Protein AF-A0A7S2MQM2-F1 (afdb_monomer_lite)

Radius of gyration: 15.5 Å; chains: 1; bounding box: 39×41×42 Å

InterPro domains:
  IPR011990 Tetratricopeptide-like helical domain superfamily [G3DSA:1.25.40.10] (2-135)
  IPR051222 Pentatricopeptide/CCM1 RNA-binding [PTHR47942] (6-128)

Sequence (137 aa):
SGNSMVRPDVFGYSSAISAWSKSRQRGAGRYAERLVARMQELYEAGEEELKPNTVTMNSAIDAWARSGEGTLGARRAEMLLELMEERYKAGDHHVKPNALTYNSVILAWARSGTKCAHRKAESVLHRMWDMYEAGNE

Organism: NCBI:txid374047

Secondary structure (DSSP, 8-state):
---GGG---HHHHHHHHHHHHHH--TTHHHHHHHHHHHHHHHHHTT-GGG---HHHHHHHHHHHHHS--HHHHHHHHHHHHHHHHHHHHTT-GGG---HHHHHHHHHHHHTS--TTHHHHHHHHHHHHHHHHHTT--

Structure (mmCIF, N/CA/C/O backbone):
data_AF-A0A7S2MQM2-F1
#
_entry.id   AF-A0A7S2MQM2-F1
#
loop_
_atom_site.group_PDB
_atom_site.id
_atom_site.type_symbol
_atom_site.label_atom_id
_at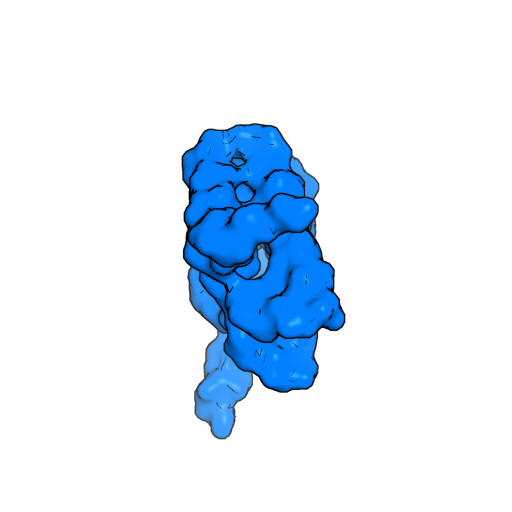om_site.label_alt_id
_atom_site.label_comp_id
_atom_site.label_asym_id
_atom_site.label_entity_id
_atom_site.label_seq_id
_atom_site.pdbx_PDB_ins_code
_atom_site.Cartn_x
_atom_site.Cartn_y
_atom_site.Cartn_z
_atom_site.occupancy
_atom_site.B_iso_or_equiv
_atom_site.auth_seq_id
_atom_site.auth_comp_id
_atom_site.auth_asym_id
_atom_site.auth_atom_id
_atom_site.pdbx_PDB_model_num
ATOM 1 N N . SER A 1 1 ? 14.453 16.850 -26.493 1.00 42.91 1 SER A N 1
ATOM 2 C CA . SER A 1 1 ? 15.349 15.777 -26.024 1.00 42.91 1 SER A CA 1
ATOM 3 C C . SER A 1 1 ? 15.603 15.967 -24.540 1.00 42.91 1 SER A C 1
ATOM 5 O O . SER A 1 1 ? 16.124 17.010 -24.170 1.00 42.91 1 SER A O 1
ATOM 7 N N . GLY A 1 2 ? 15.126 15.053 -23.690 1.00 51.47 2 GLY A N 1
ATOM 8 C CA . GLY A 1 2 ? 15.322 15.118 -22.236 1.00 51.47 2 GLY A CA 1
ATOM 9 C C . GLY A 1 2 ? 16.671 14.522 -21.833 1.00 51.47 2 GLY A C 1
ATOM 10 O O . GLY A 1 2 ? 17.136 13.584 -22.474 1.00 51.47 2 GLY A O 1
ATOM 11 N N . ASN A 1 3 ? 17.308 15.080 -20.804 1.00 55.94 3 ASN A N 1
ATOM 12 C CA . ASN A 1 3 ? 18.591 14.597 -20.299 1.00 55.94 3 ASN A CA 1
ATOM 13 C C . ASN A 1 3 ? 18.413 13.229 -19.610 1.00 55.94 3 ASN A C 1
ATOM 15 O O . ASN A 1 3 ? 17.843 13.153 -18.523 1.00 55.94 3 ASN A O 1
ATOM 19 N N . SER A 1 4 ? 18.903 12.157 -20.237 1.00 58.84 4 SER A N 1
ATOM 20 C CA . SER A 1 4 ? 18.801 10.781 -19.732 1.00 58.84 4 SER A CA 1
ATOM 21 C C . SER A 1 4 ? 19.602 10.526 -18.448 1.00 58.84 4 SER A C 1
ATOM 23 O O . SER A 1 4 ? 19.314 9.552 -17.760 1.00 58.84 4 SER A O 1
ATOM 25 N N . MET A 1 5 ? 20.546 11.403 -18.072 1.00 58.81 5 MET A N 1
ATOM 26 C CA . MET A 1 5 ? 21.321 11.273 -16.825 1.00 58.81 5 MET A CA 1
ATOM 27 C C . MET A 1 5 ? 20.538 11.622 -15.551 1.00 58.81 5 MET A C 1
ATOM 29 O O . MET A 1 5 ? 20.987 11.292 -14.460 1.00 58.81 5 MET A O 1
ATOM 33 N N . VAL A 1 6 ? 19.391 12.300 -15.660 1.00 66.31 6 VAL A N 1
ATOM 34 C CA . VAL A 1 6 ? 18.545 12.694 -14.510 1.00 66.31 6 VAL A CA 1
ATOM 35 C C . VAL A 1 6 ? 17.184 12.003 -14.539 1.00 66.31 6 VAL A C 1
ATOM 37 O O . VAL A 1 6 ? 16.190 12.512 -14.020 1.00 66.31 6 VAL A O 1
ATOM 40 N N . ARG A 1 7 ? 17.124 10.835 -15.181 1.00 66.44 7 ARG A N 1
ATOM 41 C CA . ARG A 1 7 ? 15.920 10.018 -15.222 1.00 66.44 7 ARG A CA 1
ATOM 42 C C . ARG A 1 7 ? 15.566 9.541 -13.801 1.00 66.44 7 ARG A C 1
ATOM 44 O O . ARG A 1 7 ? 16.427 8.958 -13.150 1.00 66.44 7 ARG A O 1
ATOM 51 N N . PRO A 1 8 ? 14.325 9.746 -13.322 1.00 71.88 8 PRO A N 1
ATOM 52 C CA . PRO A 1 8 ? 13.892 9.187 -12.047 1.00 71.88 8 PRO A CA 1
ATOM 53 C C . PRO A 1 8 ? 13.950 7.655 -12.071 1.00 71.88 8 PRO A C 1
ATOM 55 O O . PRO A 1 8 ? 13.424 7.036 -12.996 1.00 71.88 8 PRO A O 1
ATOM 58 N N . ASP A 1 9 ? 14.560 7.068 -11.047 1.00 78.94 9 ASP A N 1
ATOM 59 C CA . ASP A 1 9 ? 14.653 5.630 -10.794 1.00 78.94 9 ASP A CA 1
ATOM 60 C C . ASP A 1 9 ? 13.766 5.229 -9.594 1.00 78.94 9 ASP A C 1
ATOM 62 O O . ASP A 1 9 ? 13.107 6.071 -8.966 1.00 78.94 9 ASP A O 1
ATOM 66 N N . VAL A 1 10 ? 13.737 3.937 -9.240 1.00 79.62 10 VAL A N 1
ATOM 67 C CA . VAL A 1 10 ? 12.985 3.458 -8.062 1.00 79.62 10 VAL A CA 1
ATOM 68 C C . VAL A 1 10 ? 13.421 4.171 -6.797 1.00 79.62 10 VAL A C 1
ATOM 70 O O . VAL A 1 10 ? 12.582 4.426 -5.933 1.00 79.62 10 VAL A O 1
ATOM 73 N N . PHE A 1 11 ? 14.702 4.516 -6.672 1.00 81.25 11 PHE A N 1
ATOM 74 C CA . PHE A 1 11 ? 15.211 5.213 -5.501 1.00 81.25 11 PHE A CA 1
ATOM 75 C C . PHE A 1 11 ? 14.616 6.622 -5.378 1.00 81.25 11 PHE A C 1
ATOM 77 O O . PHE A 1 11 ? 14.143 6.997 -4.301 1.00 81.25 11 PHE A O 1
ATOM 84 N N . GLY A 1 12 ? 14.564 7.382 -6.472 1.00 80.62 12 GLY A N 1
ATOM 85 C CA . GLY A 1 12 ? 13.960 8.710 -6.531 1.00 80.62 12 GLY A CA 1
ATOM 86 C C . GLY A 1 12 ? 12.469 8.681 -6.198 1.00 80.62 12 GLY A C 1
ATOM 87 O O . GLY A 1 12 ? 12.008 9.444 -5.343 1.00 80.62 12 GLY A O 1
ATOM 88 N N . TYR A 1 13 ? 11.720 7.748 -6.794 1.00 82.19 13 TYR A N 1
ATOM 89 C CA . TYR A 1 13 ? 10.304 7.560 -6.470 1.00 82.19 13 TYR A CA 1
ATOM 90 C C . TYR A 1 13 ? 10.097 7.129 -5.014 1.00 82.19 13 TYR A C 1
ATOM 92 O O . TYR A 1 13 ? 9.306 7.744 -4.298 1.00 82.19 13 TYR A O 1
ATOM 100 N N . SER A 1 14 ? 10.844 6.129 -4.539 1.00 78.31 14 SER A N 1
ATOM 101 C CA . SER A 1 14 ? 10.763 5.637 -3.156 1.00 78.31 14 SER A CA 1
ATOM 102 C C . SER A 1 14 ? 11.063 6.743 -2.148 1.00 78.31 14 SER A C 1
ATOM 104 O O . SER A 1 14 ? 10.364 6.877 -1.143 1.00 78.31 14 SER A O 1
ATOM 106 N N . SER A 1 15 ? 12.059 7.583 -2.437 1.00 83.00 15 SER A N 1
ATOM 107 C CA . SER A 1 15 ? 12.427 8.727 -1.602 1.00 83.00 15 SER A CA 1
ATOM 108 C C . SER A 1 15 ? 11.303 9.759 -1.535 1.00 83.00 15 SER A C 1
ATOM 110 O O . SER A 1 15 ? 10.942 10.203 -0.443 1.00 83.00 15 SER A O 1
ATOM 112 N N . ALA A 1 16 ? 10.692 10.096 -2.675 1.00 84.00 16 ALA A N 1
ATOM 113 C CA . ALA A 1 16 ? 9.565 11.023 -2.728 1.00 84.00 16 ALA A CA 1
ATOM 114 C C . ALA A 1 16 ? 8.335 10.481 -1.979 1.00 84.00 16 ALA A C 1
ATOM 116 O O . ALA A 1 16 ? 7.725 11.199 -1.185 1.00 84.00 16 ALA A O 1
ATOM 117 N N . ILE A 1 17 ? 7.992 9.204 -2.171 1.00 82.69 17 ILE A N 1
ATOM 118 C CA . ILE A 1 17 ? 6.877 8.544 -1.473 1.00 82.69 17 ILE A CA 1
ATOM 119 C C . ILE A 1 17 ? 7.150 8.499 0.040 1.00 82.69 17 ILE A C 1
ATOM 121 O O . ILE A 1 17 ? 6.273 8.828 0.841 1.00 82.69 17 ILE A O 1
ATOM 125 N N . SER A 1 18 ? 8.379 8.165 0.449 1.00 81.06 18 SER A N 1
ATOM 126 C CA . SER A 1 18 ? 8.784 8.153 1.860 1.00 81.06 18 SER A CA 1
ATOM 127 C C . SER A 1 18 ? 8.689 9.543 2.496 1.00 81.06 18 SER A C 1
ATOM 129 O O . SER A 1 18 ? 8.212 9.678 3.626 1.00 81.06 18 SER A O 1
ATOM 131 N N . ALA A 1 19 ? 9.089 10.592 1.769 1.00 84.94 19 ALA A N 1
ATOM 132 C CA . ALA A 1 19 ? 8.958 11.972 2.224 1.00 84.94 19 ALA A CA 1
ATOM 133 C C . ALA A 1 19 ? 7.486 12.355 2.451 1.00 84.94 19 ALA A C 1
ATOM 135 O O . ALA A 1 19 ? 7.159 12.926 3.494 1.00 84.94 19 ALA A O 1
ATOM 136 N N . TRP A 1 20 ? 6.585 11.967 1.540 1.00 82.69 20 TRP A N 1
ATOM 137 C CA . TRP A 1 20 ? 5.144 12.149 1.733 1.00 82.69 20 TRP A CA 1
ATOM 138 C C . TRP A 1 20 ? 4.623 11.392 2.953 1.00 82.69 20 TRP A C 1
ATOM 140 O O . TRP A 1 20 ? 3.888 11.977 3.746 1.00 82.69 20 TRP A O 1
ATOM 150 N N . SER A 1 21 ? 5.041 10.141 3.170 1.00 79.38 21 SER A N 1
ATOM 151 C CA . SER A 1 21 ? 4.623 9.397 4.366 1.00 79.38 21 SER A CA 1
ATOM 152 C C . SER A 1 21 ? 5.039 10.099 5.668 1.00 79.38 21 SER A C 1
ATOM 154 O O . SER A 1 21 ? 4.260 10.235 6.619 1.00 79.38 21 SER A O 1
ATOM 156 N N . LYS A 1 22 ? 6.270 10.618 5.704 1.00 82.44 22 LYS A N 1
ATOM 157 C CA . LYS A 1 22 ? 6.820 11.301 6.882 1.00 82.44 22 LYS A CA 1
ATOM 158 C C . LYS A 1 22 ? 6.210 12.681 7.125 1.00 82.44 22 LYS A C 1
ATOM 160 O O . LYS A 1 22 ? 6.211 13.121 8.273 1.00 82.44 22 LYS A O 1
ATOM 165 N N . SER A 1 23 ? 5.669 13.343 6.100 1.00 82.31 23 SER A N 1
ATOM 166 C CA . SER A 1 23 ? 5.111 14.696 6.230 1.00 82.31 23 SER A CA 1
ATOM 167 C C . SER A 1 23 ? 3.836 14.747 7.075 1.00 82.31 23 SER A C 1
ATOM 169 O O . SER A 1 23 ? 3.527 15.795 7.640 1.00 82.31 23 SER A O 1
ATOM 171 N N . ARG A 1 24 ? 3.093 13.629 7.170 1.00 80.94 24 ARG A N 1
ATOM 172 C CA . ARG A 1 24 ? 1.792 13.525 7.866 1.00 80.94 24 ARG A CA 1
ATOM 173 C C . ARG A 1 24 ? 0.758 14.561 7.400 1.00 80.94 24 ARG A C 1
ATOM 175 O O . ARG A 1 24 ? -0.201 14.853 8.112 1.00 80.94 24 ARG A O 1
ATOM 182 N N . GLN A 1 25 ? 0.953 15.143 6.218 1.00 83.56 25 GLN A N 1
ATOM 183 C CA . GLN A 1 25 ? 0.044 16.144 5.678 1.00 83.56 25 GLN A CA 1
ATOM 184 C C . GLN A 1 25 ? -1.241 15.490 5.166 1.00 83.56 25 GLN A C 1
ATOM 186 O O . GLN A 1 25 ? -1.234 14.378 4.627 1.00 83.56 25 GLN A O 1
ATOM 191 N N . ARG A 1 26 ? -2.358 16.218 5.260 1.00 82.88 26 ARG A N 1
ATOM 192 C CA . ARG A 1 26 ? -3.593 15.824 4.574 1.00 82.88 26 ARG A CA 1
ATOM 193 C C . ARG A 1 26 ? -3.331 15.685 3.077 1.00 82.88 26 ARG A C 1
ATOM 195 O O . ARG A 1 26 ? -2.737 16.561 2.456 1.00 82.88 26 ARG A O 1
ATOM 202 N N . GLY A 1 27 ? -3.790 14.581 2.496 1.00 85.62 27 GLY A N 1
ATOM 203 C CA . GLY A 1 27 ? -3.558 14.255 1.092 1.00 85.62 27 GLY A CA 1
ATOM 204 C C . GLY A 1 27 ? -2.209 13.605 0.782 1.00 85.62 27 GLY A C 1
ATOM 205 O O . GLY A 1 27 ? -2.034 13.193 -0.362 1.00 85.62 27 GLY A O 1
ATOM 206 N N . ALA A 1 28 ? -1.298 13.434 1.751 1.00 88.94 28 ALA A N 1
ATOM 207 C CA . ALA A 1 28 ? -0.035 12.714 1.546 1.00 88.94 28 ALA A CA 1
ATOM 208 C C . ALA A 1 28 ? -0.251 11.316 0.943 1.00 88.94 28 ALA A C 1
ATOM 210 O O . ALA A 1 28 ? 0.437 10.947 -0.005 1.00 88.94 28 ALA A O 1
ATOM 211 N N . GLY A 1 29 ? -1.272 10.589 1.414 1.00 91.94 29 GLY A N 1
ATOM 212 C CA . GLY A 1 29 ? -1.672 9.299 0.850 1.00 91.94 29 GLY A CA 1
ATOM 213 C C . GLY A 1 29 ? -2.028 9.372 -0.640 1.00 91.94 29 GLY A C 1
ATOM 214 O O . GLY A 1 29 ? -1.534 8.569 -1.424 1.00 91.94 29 GLY A O 1
ATOM 215 N N . ARG A 1 30 ? -2.784 10.395 -1.075 1.00 93.81 30 ARG A N 1
ATOM 216 C CA . ARG A 1 30 ? -3.105 10.599 -2.503 1.00 93.81 30 ARG A CA 1
ATOM 217 C C . ARG A 1 30 ? -1.860 10.842 -3.350 1.00 93.81 30 ARG A C 1
ATOM 219 O O . ARG A 1 30 ? -1.777 10.330 -4.461 1.00 93.81 30 ARG A O 1
ATOM 226 N N . TYR A 1 31 ? -0.920 11.655 -2.866 1.00 92.38 31 TYR A N 1
ATOM 227 C CA . TYR A 1 31 ? 0.322 11.917 -3.599 1.00 92.38 31 TYR A CA 1
ATOM 228 C C . TYR A 1 31 ? 1.185 10.660 -3.694 1.00 92.38 31 TYR A C 1
ATOM 230 O O . TYR A 1 31 ? 1.627 10.320 -4.788 1.00 92.38 31 TYR A O 1
ATOM 238 N N . ALA A 1 32 ? 1.368 9.957 -2.578 1.00 93.56 32 ALA A N 1
ATOM 239 C CA . ALA A 1 32 ? 2.116 8.709 -2.519 1.00 93.56 32 ALA A CA 1
ATOM 240 C C . ALA A 1 32 ? 1.536 7.649 -3.469 1.00 93.56 32 ALA A C 1
ATOM 242 O O . ALA A 1 32 ? 2.261 7.067 -4.270 1.00 93.56 32 ALA A O 1
ATOM 243 N N . GLU A 1 33 ? 0.219 7.462 -3.445 1.00 94.56 33 GLU A N 1
ATOM 244 C CA . GLU A 1 33 ? -0.465 6.507 -4.312 1.00 94.56 33 GLU A CA 1
ATOM 245 C C . GLU A 1 33 ? -0.372 6.878 -5.800 1.00 94.56 33 GLU A C 1
ATOM 247 O O . GLU A 1 33 ? -0.141 6.007 -6.635 1.00 94.56 33 GLU A O 1
ATOM 252 N N . ARG A 1 34 ? -0.467 8.168 -6.151 1.00 94.69 34 ARG A N 1
ATOM 253 C CA . ARG A 1 34 ? -0.243 8.613 -7.538 1.00 94.69 34 ARG A CA 1
ATOM 254 C C . ARG A 1 34 ? 1.170 8.326 -8.032 1.00 94.69 34 ARG A C 1
ATOM 256 O O . ARG A 1 34 ? 1.343 8.015 -9.204 1.00 94.69 34 ARG A O 1
ATOM 263 N N . LEU A 1 35 ? 2.177 8.445 -7.168 1.00 93.69 35 LEU A N 1
ATOM 264 C CA . LEU A 1 35 ? 3.554 8.118 -7.537 1.00 93.69 35 LEU A CA 1
ATOM 265 C C . LEU A 1 35 ? 3.719 6.616 -7.792 1.00 93.69 35 LEU A C 1
ATOM 267 O O . LEU A 1 35 ? 4.360 6.251 -8.770 1.00 93.69 35 LEU A O 1
ATOM 271 N N . VAL A 1 36 ? 3.083 5.761 -6.985 1.00 94.81 36 VAL A N 1
ATOM 272 C CA . VAL A 1 36 ? 3.043 4.308 -7.232 1.00 94.81 36 VAL A CA 1
ATOM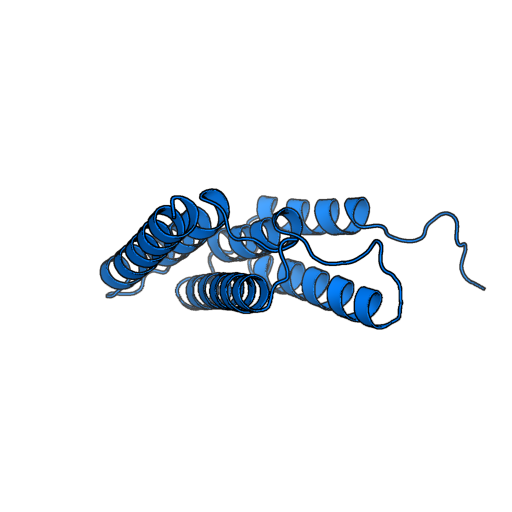 273 C C . VAL A 1 36 ? 2.339 3.987 -8.553 1.00 94.81 36 VAL A C 1
ATOM 275 O O . VAL A 1 36 ? 2.863 3.211 -9.348 1.00 94.81 36 VAL A O 1
ATOM 278 N N . ALA A 1 37 ? 1.193 4.616 -8.834 1.00 95.06 37 ALA A N 1
ATOM 279 C CA . ALA A 1 37 ? 0.500 4.446 -10.112 1.00 95.06 37 ALA A CA 1
ATOM 280 C C . ALA A 1 37 ? 1.388 4.867 -11.295 1.00 95.06 37 ALA A C 1
ATOM 282 O O . ALA A 1 37 ? 1.480 4.156 -12.290 1.00 95.06 37 ALA A O 1
ATOM 283 N N . ARG A 1 38 ? 2.130 5.971 -11.152 1.00 94.19 38 ARG A N 1
ATOM 284 C CA . ARG A 1 38 ? 3.075 6.419 -12.177 1.00 94.19 38 ARG A CA 1
ATOM 285 C C . ARG A 1 38 ? 4.228 5.437 -12.395 1.00 94.19 38 ARG A C 1
ATOM 287 O O . ARG A 1 38 ? 4.640 5.242 -13.533 1.00 94.19 38 ARG A O 1
ATOM 294 N N . MET A 1 39 ? 4.757 4.838 -11.329 1.00 94.62 39 MET A N 1
ATOM 295 C CA . MET A 1 39 ? 5.767 3.781 -11.444 1.00 94.62 39 MET A CA 1
ATOM 296 C C . MET A 1 39 ? 5.222 2.587 -12.235 1.00 94.62 39 MET A C 1
ATOM 298 O O . MET A 1 39 ? 5.893 2.099 -13.139 1.00 94.62 39 MET A O 1
ATOM 302 N N . GLN A 1 40 ? 3.982 2.176 -11.952 1.00 94.50 40 GLN A N 1
ATOM 303 C CA 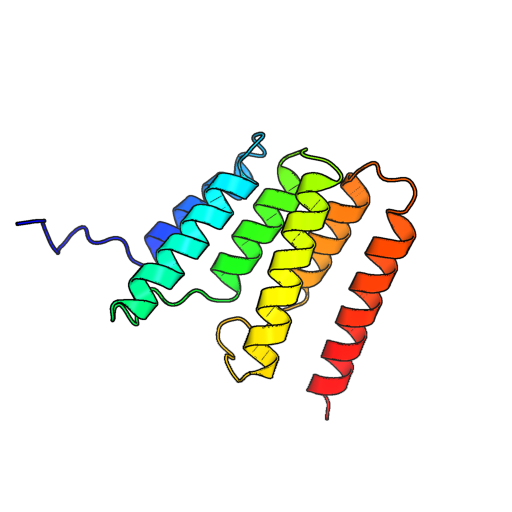. GLN A 1 40 ? 3.314 1.097 -12.676 1.00 94.50 40 GLN A CA 1
ATOM 304 C C . GLN A 1 40 ? 3.150 1.409 -14.173 1.00 94.50 40 GLN A C 1
ATOM 306 O O . GLN A 1 40 ? 3.509 0.579 -15.000 1.00 94.50 40 GLN A O 1
ATOM 311 N N . GLU A 1 41 ? 2.674 2.608 -14.524 1.00 94.94 41 GLU A N 1
ATOM 312 C CA . GLU A 1 41 ? 2.543 3.043 -15.926 1.00 94.94 41 GLU A CA 1
ATOM 313 C C . GLU A 1 41 ? 3.883 3.002 -16.672 1.00 94.94 41 GLU A C 1
ATOM 315 O O . GLU A 1 41 ? 3.948 2.612 -17.835 1.00 94.94 41 GLU A O 1
ATOM 320 N N . LEU A 1 42 ? 4.966 3.435 -16.018 1.00 92.88 42 LEU A N 1
ATOM 321 C CA . LEU A 1 42 ? 6.296 3.446 -16.626 1.00 92.88 42 LEU A CA 1
ATOM 322 C C . LEU A 1 42 ? 6.838 2.028 -16.810 1.00 92.88 42 LEU A C 1
ATOM 324 O O . LEU A 1 42 ? 7.401 1.733 -17.862 1.00 92.88 42 LEU A O 1
ATOM 328 N N . TYR A 1 43 ? 6.619 1.150 -15.832 1.00 94.25 43 TYR A N 1
ATOM 329 C CA . TYR A 1 43 ? 6.946 -0.268 -15.949 1.00 94.25 43 TYR A CA 1
ATOM 330 C C . TYR A 1 43 ? 6.233 -0.918 -17.144 1.00 94.25 43 TYR A C 1
ATOM 332 O O . TYR A 1 43 ? 6.873 -1.558 -17.975 1.00 94.25 43 TYR A O 1
ATOM 340 N N . GLU A 1 44 ? 4.928 -0.677 -17.291 1.00 93.38 44 GLU A N 1
ATOM 341 C CA . GLU A 1 44 ? 4.127 -1.169 -18.423 1.00 93.38 44 GLU A CA 1
ATOM 342 C C . GLU A 1 44 ? 4.573 -0.583 -19.773 1.00 93.38 44 GLU A C 1
ATOM 344 O O . GLU A 1 44 ? 4.405 -1.221 -20.811 1.00 93.38 44 GLU A O 1
ATOM 349 N N . ALA A 1 45 ? 5.191 0.602 -19.767 1.00 94.75 45 ALA A N 1
ATOM 350 C CA . ALA A 1 45 ? 5.794 1.227 -20.943 1.00 94.75 45 ALA A CA 1
ATOM 351 C C . ALA A 1 45 ? 7.209 0.704 -21.279 1.00 94.75 45 ALA A C 1
ATOM 353 O O . ALA A 1 45 ? 7.835 1.222 -22.205 1.00 94.75 45 ALA A O 1
ATOM 354 N N . GLY A 1 46 ? 7.710 -0.306 -20.557 1.00 92.38 46 GLY A N 1
ATOM 355 C CA . GLY A 1 46 ? 9.003 -0.954 -20.807 1.00 92.38 46 GLY A CA 1
ATOM 356 C C . GLY A 1 46 ? 10.128 -0.539 -19.857 1.00 92.38 46 GLY A C 1
ATOM 357 O O . GLY A 1 46 ? 11.268 -0.955 -20.042 1.00 92.38 46 GLY A O 1
ATOM 358 N N . GLU A 1 47 ? 9.838 0.260 -18.828 1.00 91.12 47 GLU A N 1
ATOM 359 C CA . GLU A 1 47 ? 10.828 0.653 -17.822 1.00 91.12 47 GLU A CA 1
ATOM 360 C C . GLU A 1 47 ? 10.886 -0.365 -16.690 1.00 91.12 47 GLU A C 1
ATOM 362 O O . GLU A 1 47 ? 10.396 -0.118 -15.588 1.00 91.12 47 GLU A O 1
ATOM 367 N N . GLU A 1 48 ? 11.476 -1.527 -16.9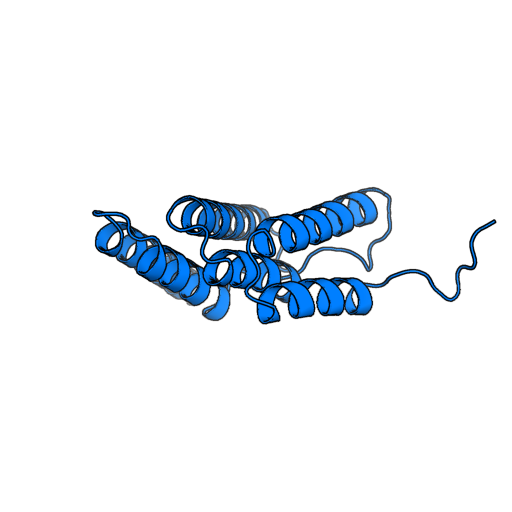79 1.00 89.50 48 GLU A N 1
ATOM 368 C CA . GLU A 1 48 ? 11.505 -2.688 -16.077 1.00 89.50 48 GLU A CA 1
ATOM 369 C C . GLU A 1 48 ? 11.999 -2.346 -14.667 1.00 89.50 48 GLU A C 1
ATOM 371 O O . GLU A 1 48 ? 11.401 -2.767 -13.675 1.00 89.50 48 GLU A O 1
ATOM 376 N N . GLU A 1 49 ? 13.024 -1.496 -14.581 1.00 88.56 49 GLU A N 1
ATOM 377 C CA . GLU A 1 49 ? 13.604 -1.040 -13.319 1.00 88.56 49 GLU A CA 1
ATOM 378 C C . GLU A 1 49 ? 12.605 -0.292 -12.436 1.00 88.56 49 GLU A C 1
ATOM 380 O O . GLU A 1 49 ? 12.799 -0.260 -11.234 1.00 88.56 49 GLU A O 1
ATOM 385 N N . LEU A 1 50 ? 11.538 0.301 -12.988 1.00 92.56 50 LEU A N 1
ATOM 386 C CA . LEU A 1 50 ? 10.541 1.090 -12.253 1.00 92.56 50 LEU A CA 1
ATOM 387 C C . LEU A 1 50 ? 9.372 0.270 -11.704 1.00 92.56 50 LEU A C 1
ATOM 389 O O . LEU A 1 50 ? 8.415 0.851 -11.184 1.00 92.56 50 LEU A O 1
ATOM 393 N N . LYS A 1 51 ? 9.441 -1.062 -11.772 1.00 94.25 51 LYS A N 1
ATOM 394 C CA . LYS A 1 51 ? 8.405 -1.935 -11.222 1.00 94.25 51 LYS A CA 1
ATOM 395 C C . LYS A 1 51 ? 8.137 -1.618 -9.738 1.00 94.25 51 LYS A C 1
ATOM 397 O O . LYS A 1 51 ? 9.066 -1.665 -8.923 1.00 94.25 51 LYS A O 1
ATOM 402 N N . PRO A 1 52 ? 6.881 -1.325 -9.342 1.00 94.75 52 PRO A N 1
ATOM 403 C CA . PRO A 1 52 ? 6.536 -1.176 -7.934 1.00 94.75 52 PRO A CA 1
ATOM 404 C C . PRO A 1 52 ? 6.885 -2.431 -7.132 1.00 94.75 52 PRO A C 1
ATOM 406 O O . PRO A 1 52 ? 6.686 -3.558 -7.581 1.00 94.75 52 PRO A O 1
ATOM 409 N N . ASN A 1 53 ? 7.377 -2.228 -5.916 1.00 95.31 53 ASN A N 1
ATOM 410 C CA . ASN A 1 53 ? 7.773 -3.296 -5.003 1.00 95.31 53 ASN A CA 1
ATOM 411 C C . ASN A 1 53 ? 7.178 -3.098 -3.600 1.00 95.31 53 ASN A C 1
ATOM 413 O O . ASN A 1 53 ? 6.607 -2.045 -3.292 1.00 95.31 53 ASN A O 1
ATOM 417 N N . THR A 1 54 ? 7.361 -4.080 -2.715 1.00 96.50 54 THR A N 1
ATOM 418 C CA . THR A 1 54 ? 6.870 -4.044 -1.327 1.00 96.50 54 THR A CA 1
ATOM 419 C C . THR A 1 54 ? 7.250 -2.756 -0.587 1.00 96.50 54 THR A C 1
ATOM 421 O O . THR A 1 54 ? 6.445 -2.241 0.185 1.00 96.50 54 THR A O 1
ATOM 424 N N . VAL A 1 55 ? 8.434 -2.180 -0.832 1.00 94.19 55 VAL A N 1
ATOM 425 C CA . VAL A 1 55 ? 8.879 -0.934 -0.174 1.00 94.19 55 VAL A CA 1
ATOM 426 C C . VAL A 1 55 ? 8.051 0.268 -0.632 1.00 94.19 55 VAL A C 1
ATOM 428 O O . VAL A 1 55 ? 7.560 1.039 0.201 1.00 94.19 55 VAL A O 1
ATOM 431 N N . THR A 1 56 ? 7.870 0.428 -1.943 1.00 93.88 56 THR A N 1
ATOM 432 C CA . THR A 1 56 ? 7.084 1.533 -2.522 1.00 93.88 56 THR A CA 1
ATOM 433 C C . THR A 1 56 ? 5.610 1.445 -2.121 1.00 93.88 56 THR A C 1
ATOM 435 O O . THR A 1 56 ? 5.031 2.444 -1.689 1.00 93.88 56 THR A O 1
ATOM 438 N N . MET A 1 57 ? 5.040 0.235 -2.136 1.00 97.12 57 MET A N 1
ATOM 439 C CA . MET A 1 57 ? 3.665 -0.025 -1.707 1.00 97.12 57 MET A CA 1
ATOM 440 C C . MET A 1 57 ? 3.476 0.258 -0.210 1.00 97.12 57 MET A C 1
ATOM 442 O O . MET A 1 57 ? 2.572 1.006 0.166 1.00 97.12 57 MET A O 1
ATOM 446 N N . ASN A 1 58 ? 4.373 -0.244 0.650 1.00 96.50 58 ASN A N 1
ATOM 447 C CA . ASN A 1 58 ? 4.331 0.01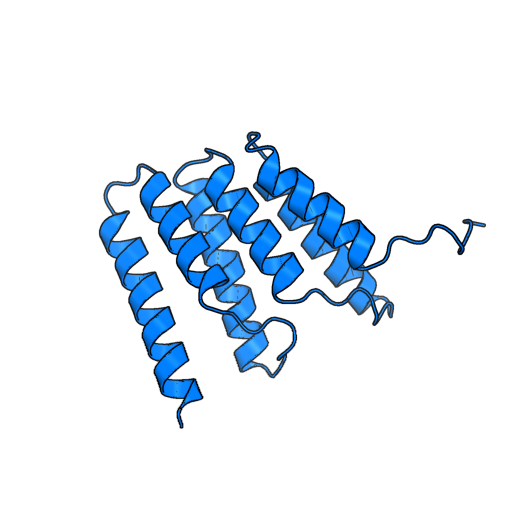4 2.094 1.00 96.50 58 ASN A CA 1
ATOM 448 C C . ASN A 1 58 ? 4.417 1.506 2.415 1.00 96.50 58 ASN A C 1
ATOM 450 O O . ASN A 1 58 ? 3.730 1.986 3.314 1.00 96.50 58 ASN A O 1
ATOM 454 N N . SER A 1 59 ? 5.230 2.253 1.668 1.00 94.38 59 SER A N 1
ATOM 455 C CA . SER A 1 59 ? 5.364 3.697 1.865 1.00 94.38 59 SER A CA 1
ATOM 456 C C . SER A 1 59 ? 4.068 4.445 1.523 1.00 94.38 59 SER A C 1
ATOM 458 O O . SER A 1 59 ? 3.704 5.385 2.230 1.00 94.38 59 SER A O 1
ATOM 460 N N . ALA A 1 60 ? 3.330 4.012 0.495 1.00 96.62 60 ALA A N 1
ATOM 461 C CA . ALA A 1 60 ? 2.018 4.573 0.170 1.00 96.62 60 ALA A CA 1
ATOM 462 C C . ALA A 1 60 ? 0.938 4.208 1.202 1.00 96.62 60 ALA A C 1
ATOM 464 O O . ALA A 1 60 ? 0.147 5.069 1.595 1.00 96.62 60 ALA A O 1
ATOM 465 N N . ILE A 1 61 ? 0.940 2.967 1.697 1.00 97.69 61 ILE A N 1
ATOM 466 C CA . ILE A 1 61 ? 0.044 2.519 2.774 1.00 97.69 61 ILE A CA 1
ATOM 467 C C . ILE A 1 61 ? 0.301 3.319 4.060 1.00 97.69 61 ILE A C 1
ATOM 469 O O . ILE A 1 61 ? -0.644 3.829 4.663 1.00 97.69 61 ILE A O 1
ATOM 473 N N . ASP A 1 62 ? 1.563 3.491 4.465 1.00 95.50 62 ASP A N 1
ATOM 474 C CA . ASP A 1 62 ? 1.927 4.274 5.655 1.00 95.50 62 ASP A CA 1
ATOM 475 C C . ASP A 1 62 ? 1.540 5.756 5.493 1.00 95.50 62 ASP A C 1
ATOM 477 O O . ASP A 1 62 ? 1.013 6.365 6.428 1.00 95.50 62 ASP A O 1
ATOM 481 N N . ALA A 1 63 ? 1.682 6.320 4.286 1.00 95.56 63 ALA A N 1
ATOM 482 C CA . ALA A 1 63 ? 1.232 7.680 3.996 1.00 95.56 63 ALA A CA 1
ATOM 483 C C . ALA A 1 63 ? -0.285 7.843 4.186 1.00 95.56 63 ALA A C 1
ATOM 485 O O . ALA A 1 63 ? -0.728 8.839 4.762 1.00 95.56 63 ALA A O 1
ATOM 486 N N . TRP A 1 64 ? -1.087 6.860 3.768 1.00 97.19 64 TRP A N 1
ATOM 487 C CA . TRP A 1 64 ? -2.527 6.831 4.044 1.00 97.19 64 TRP A CA 1
ATOM 488 C C . TRP A 1 64 ? -2.841 6.643 5.534 1.00 97.19 64 TRP A C 1
ATOM 490 O O . TRP A 1 64 ? -3.690 7.353 6.075 1.00 97.19 64 TRP A O 1
ATOM 500 N N . ALA A 1 65 ? -2.124 5.754 6.225 1.00 95.06 65 ALA A N 1
ATOM 501 C CA . ALA A 1 65 ? -2.292 5.506 7.659 1.00 95.06 65 ALA A CA 1
ATOM 502 C C . ALA A 1 65 ? -1.971 6.736 8.530 1.00 95.06 65 ALA A C 1
ATOM 504 O O . ALA A 1 65 ? -2.453 6.859 9.663 1.00 95.06 65 ALA A O 1
ATOM 505 N N . ARG A 1 66 ? -1.140 7.650 8.015 1.00 92.12 66 ARG A N 1
ATOM 506 C CA . ARG A 1 66 ? -0.663 8.854 8.710 1.00 92.12 66 ARG A CA 1
ATOM 507 C C . ARG A 1 66 ? -1.260 10.164 8.197 1.00 92.12 66 ARG A C 1
ATOM 509 O O . ARG A 1 66 ? -0.992 11.195 8.808 1.00 92.12 66 ARG A O 1
ATOM 516 N N . SER A 1 67 ? -2.075 10.157 7.138 1.00 91.31 67 SER A N 1
ATOM 517 C CA . SER A 1 67 ? -2.600 11.391 6.522 1.00 91.31 67 SER A CA 1
ATOM 518 C C . SER A 1 67 ? -3.663 12.119 7.355 1.00 91.31 67 SER A C 1
ATOM 520 O O . SER A 1 67 ? -4.034 13.250 7.037 1.00 91.31 67 SER A O 1
ATOM 522 N N . GLY A 1 68 ? -4.198 11.474 8.399 1.00 89.00 68 GLY A N 1
ATOM 523 C CA . GLY A 1 68 ? -5.283 12.030 9.212 1.00 89.00 68 GLY A CA 1
ATOM 524 C C . GLY A 1 68 ? -6.624 12.109 8.469 1.00 89.00 68 GLY A C 1
ATOM 525 O O . GLY A 1 68 ? -7.493 12.896 8.843 1.00 89.00 68 GLY A O 1
ATOM 526 N N . GLU A 1 69 ? -6.809 11.315 7.409 1.00 93.31 69 GLU A N 1
ATOM 527 C CA . GLU A 1 69 ? -8.039 11.285 6.596 1.00 93.31 69 GLU A CA 1
ATOM 528 C C . GLU A 1 69 ? -9.074 10.258 7.090 1.00 93.31 69 GLU A C 1
ATOM 530 O O . GLU A 1 69 ? -10.013 9.902 6.376 1.00 93.31 69 GLU A O 1
ATOM 535 N N . GLY A 1 70 ? -8.925 9.789 8.332 1.00 95.31 70 GLY A N 1
ATOM 536 C CA . GLY A 1 70 ? -9.899 8.945 9.019 1.00 95.31 70 GLY A CA 1
ATOM 537 C C . GLY A 1 70 ? -10.242 7.671 8.242 1.00 95.31 70 GLY A C 1
ATOM 538 O O . GLY A 1 70 ? -9.367 6.940 7.779 1.00 95.31 70 GLY A O 1
ATOM 539 N N . THR A 1 71 ? -11.539 7.405 8.086 1.00 97.25 71 THR A N 1
ATOM 540 C CA . THR A 1 71 ? -12.046 6.214 7.381 1.00 97.25 71 THR A CA 1
ATOM 541 C C . THR A 1 71 ? -11.655 6.179 5.905 1.00 97.25 71 THR A C 1
ATOM 543 O O . THR A 1 71 ? -11.453 5.093 5.369 1.00 97.25 71 THR A O 1
ATOM 546 N N . LEU A 1 72 ? -11.506 7.334 5.244 1.00 96.81 72 LEU A N 1
ATOM 547 C CA . LEU A 1 72 ? -11.032 7.368 3.859 1.00 96.81 72 LEU A CA 1
ATOM 548 C C . LEU A 1 72 ? -9.608 6.815 3.775 1.00 96.81 72 LEU A C 1
ATOM 550 O O . LEU A 1 72 ? -9.360 5.909 2.985 1.00 96.81 72 LEU A O 1
ATOM 554 N N . GLY A 1 73 ? -8.702 7.319 4.618 1.00 96.88 73 GLY A N 1
ATOM 555 C CA . GLY A 1 73 ? -7.312 6.861 4.634 1.00 96.88 73 GLY A CA 1
ATOM 556 C C . GLY A 1 73 ? -7.195 5.371 4.944 1.00 96.88 73 GLY A C 1
ATOM 557 O O . GLY A 1 73 ? -6.485 4.656 4.245 1.00 96.88 73 GLY A O 1
ATOM 558 N N . ALA A 1 74 ? -7.975 4.878 5.907 1.00 97.94 74 ALA A N 1
ATOM 559 C CA . ALA A 1 74 ? -8.000 3.458 6.243 1.00 97.94 74 ALA A CA 1
ATOM 560 C C . ALA A 1 74 ? -8.492 2.566 5.091 1.00 97.94 74 ALA A C 1
ATOM 562 O O . ALA A 1 74 ? -7.865 1.553 4.797 1.00 97.94 74 ALA A O 1
ATOM 563 N N . ARG A 1 75 ? -9.553 2.971 4.378 1.00 98.00 75 ARG A N 1
ATOM 564 C CA . ARG A 1 75 ? -10.034 2.240 3.193 1.00 98.00 75 ARG A CA 1
ATOM 565 C C . ARG A 1 75 ? -9.006 2.223 2.068 1.00 98.00 75 ARG A C 1
ATOM 567 O O . ARG A 1 75 ? -8.836 1.196 1.426 1.00 98.00 75 ARG A O 1
ATOM 574 N N . ARG A 1 76 ? -8.327 3.347 1.811 1.00 98.19 76 ARG A N 1
ATOM 575 C CA . ARG A 1 76 ? -7.273 3.411 0.785 1.00 98.19 76 ARG A CA 1
ATOM 576 C C . ARG A 1 76 ? -6.083 2.523 1.144 1.00 98.19 76 ARG A C 1
ATOM 578 O O . ARG A 1 76 ? -5.604 1.797 0.284 1.00 98.19 76 ARG A O 1
ATOM 585 N N . ALA A 1 77 ? -5.663 2.531 2.408 1.00 98.25 77 ALA A N 1
ATOM 586 C CA . ALA A 1 77 ? -4.628 1.632 2.909 1.00 98.25 77 ALA A CA 1
ATOM 587 C C . ALA A 1 77 ? -5.019 0.149 2.744 1.00 98.25 77 ALA A C 1
ATOM 589 O O . ALA A 1 77 ? -4.207 -0.636 2.264 1.00 98.25 77 ALA A O 1
ATOM 590 N N . GLU A 1 78 ? -6.260 -0.225 3.084 1.00 98.44 78 GLU A N 1
ATOM 591 C CA . GLU A 1 78 ? -6.771 -1.598 2.923 1.00 98.44 78 GLU A CA 1
ATOM 592 C C . GLU A 1 78 ? -6.824 -2.029 1.445 1.00 98.44 78 GLU A C 1
ATOM 594 O O . GLU A 1 78 ? -6.336 -3.108 1.125 1.00 98.44 78 GLU A O 1
ATOM 599 N N . MET A 1 79 ? -7.297 -1.169 0.534 1.00 98.38 79 MET A N 1
ATOM 600 C CA . MET A 1 79 ? -7.315 -1.470 -0.910 1.00 98.38 79 MET A CA 1
ATOM 601 C C . MET A 1 79 ? -5.914 -1.675 -1.501 1.00 98.38 79 MET A C 1
ATOM 603 O O . MET A 1 79 ? -5.730 -2.503 -2.387 1.00 98.38 79 MET A O 1
ATOM 607 N N . LEU A 1 80 ? -4.907 -0.936 -1.025 1.00 98.31 80 LEU A N 1
ATOM 608 C CA . LEU A 1 80 ? -3.526 -1.153 -1.465 1.00 98.31 80 LEU A CA 1
ATOM 609 C C . LEU A 1 80 ? -2.975 -2.497 -0.972 1.00 98.31 80 LEU A C 1
ATOM 611 O O . LEU A 1 80 ? -2.250 -3.151 -1.716 1.00 98.31 80 LEU A O 1
ATOM 615 N N . LEU A 1 81 ? -3.328 -2.927 0.244 1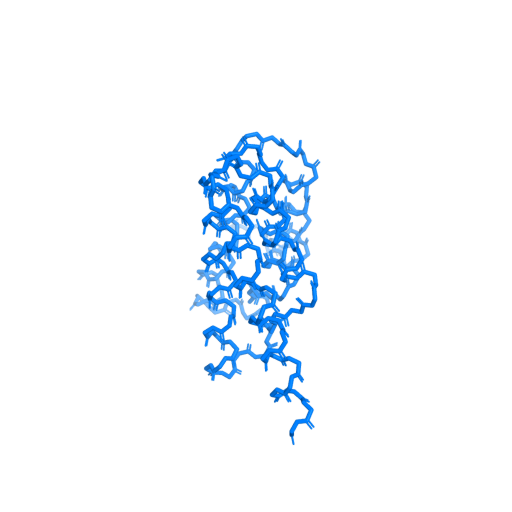.00 98.44 81 LEU A N 1
ATOM 616 C CA . LEU A 1 81 ? -2.990 -4.266 0.734 1.00 98.44 81 LEU A CA 1
ATOM 617 C C . LEU A 1 81 ? -3.689 -5.358 -0.091 1.00 98.44 81 LEU A C 1
ATOM 619 O O . LEU A 1 81 ? -3.031 -6.318 -0.476 1.00 98.44 81 LEU A O 1
ATOM 623 N N . GLU A 1 82 ? -4.979 -5.199 -0.401 1.00 98.31 82 GLU A N 1
ATOM 624 C CA . GLU A 1 82 ? -5.728 -6.123 -1.274 1.00 98.31 82 GLU A CA 1
ATOM 625 C C . GLU A 1 82 ? -5.048 -6.265 -2.642 1.00 98.31 82 GLU A C 1
ATOM 627 O O . GLU A 1 82 ? -4.764 -7.379 -3.074 1.00 98.31 82 GLU A O 1
ATOM 632 N N . LEU A 1 83 ? -4.657 -5.148 -3.263 1.00 97.81 83 LEU A N 1
ATOM 633 C CA . LEU A 1 83 ? -3.916 -5.163 -4.525 1.00 97.81 83 LEU A CA 1
ATOM 634 C C . LEU A 1 83 ? -2.576 -5.911 -4.417 1.00 97.81 83 LEU A C 1
ATOM 636 O O . LEU A 1 83 ? -2.197 -6.637 -5.336 1.00 97.81 83 LEU A O 1
ATOM 640 N N . MET A 1 84 ? -1.835 -5.735 -3.317 1.00 98.00 84 MET A N 1
ATOM 641 C CA . MET A 1 84 ? -0.582 -6.467 -3.097 1.00 98.00 84 MET A CA 1
ATOM 642 C C . MET A 1 84 ? -0.822 -7.974 -2.942 1.00 98.00 84 MET A C 1
ATOM 644 O O . MET A 1 84 ? -0.082 -8.768 -3.520 1.00 98.00 84 MET A O 1
ATOM 648 N N . GLU A 1 85 ? -1.846 -8.378 -2.186 1.00 97.12 85 GLU A N 1
ATOM 649 C CA . GLU A 1 85 ? -2.215 -9.787 -2.008 1.00 97.12 85 GLU A CA 1
ATOM 650 C C . GLU A 1 85 ? -2.655 -10.434 -3.328 1.00 97.12 85 GLU A C 1
ATOM 652 O O . GLU A 1 85 ? -2.216 -11.539 -3.641 1.00 97.12 85 GLU A O 1
ATOM 657 N N . GLU A 1 86 ? -3.486 -9.751 -4.120 1.00 97.12 86 GLU A N 1
ATOM 658 C CA . GLU A 1 86 ? -3.943 -10.218 -5.434 1.00 97.12 86 GLU A CA 1
ATOM 659 C C . GLU A 1 86 ? -2.773 -10.413 -6.400 1.00 97.12 86 GLU A C 1
ATOM 661 O O . GLU A 1 86 ? -2.635 -11.475 -7.008 1.00 97.12 86 GLU A O 1
ATOM 666 N N . ARG A 1 87 ? -1.883 -9.419 -6.502 1.00 96.31 87 ARG A N 1
ATOM 667 C CA . ARG A 1 87 ? -0.697 -9.505 -7.364 1.00 96.31 87 ARG A CA 1
ATOM 668 C C . ARG A 1 87 ? 0.265 -10.597 -6.919 1.00 96.31 87 ARG A C 1
ATOM 670 O O . ARG A 1 87 ? 0.787 -11.322 -7.762 1.00 96.31 87 ARG A O 1
ATOM 677 N N . TYR A 1 88 ? 0.468 -10.754 -5.612 1.00 96.06 88 TYR A N 1
ATOM 678 C CA . TYR A 1 88 ? 1.292 -11.834 -5.079 1.00 96.06 88 TYR A CA 1
ATOM 679 C C . TYR A 1 88 ? 0.707 -13.211 -5.413 1.00 96.06 88 TYR A C 1
ATOM 681 O O . TYR A 1 88 ? 1.431 -14.077 -5.901 1.00 96.06 88 TYR A O 1
ATOM 689 N N . LYS A 1 89 ? -0.606 -13.401 -5.225 1.00 95.00 89 LYS A N 1
ATOM 690 C CA . LYS A 1 89 ? -1.313 -14.637 -5.609 1.00 95.00 89 LYS A CA 1
ATOM 691 C C . LYS A 1 89 ? -1.232 -14.910 -7.114 1.00 95.00 89 LYS A C 1
ATOM 693 O O . LYS A 1 89 ? -1.184 -16.067 -7.514 1.00 95.00 89 LYS A O 1
ATOM 698 N N . ALA A 1 90 ? -1.168 -13.863 -7.936 1.00 96.50 90 ALA A N 1
ATOM 699 C CA . ALA A 1 90 ? -0.949 -13.960 -9.378 1.00 96.50 90 ALA A CA 1
ATOM 700 C C . ALA A 1 90 ? 0.523 -14.219 -9.779 1.00 96.50 90 ALA A C 1
ATOM 702 O O . ALA A 1 90 ? 0.826 -14.271 -10.970 1.00 96.50 90 ALA A O 1
ATOM 703 N N . GLY A 1 91 ? 1.438 -14.385 -8.815 1.00 96.06 91 GLY A N 1
ATOM 704 C CA . GLY A 1 91 ? 2.848 -14.719 -9.046 1.00 96.06 91 GLY A CA 1
ATOM 705 C C . GLY A 1 91 ? 3.812 -13.529 -9.018 1.00 96.06 91 GLY A C 1
ATOM 706 O O . GLY A 1 91 ? 5.010 -13.708 -9.244 1.00 96.06 91 GLY A O 1
ATOM 707 N N . ASP A 1 92 ? 3.351 -12.310 -8.717 1.00 95.94 92 ASP A N 1
ATOM 708 C CA . ASP A 1 92 ? 4.248 -11.161 -8.579 1.00 95.94 92 ASP A CA 1
ATOM 709 C C . ASP A 1 92 ? 4.869 -11.079 -7.177 1.00 95.94 92 ASP A C 1
ATOM 711 O O . ASP A 1 92 ? 4.406 -10.370 -6.279 1.00 95.94 92 ASP A O 1
ATOM 715 N N . HIS A 1 93 ? 5.983 -11.785 -6.995 1.00 94.31 93 HIS A N 1
ATOM 716 C CA . HIS A 1 93 ? 6.714 -11.806 -5.728 1.00 94.31 93 HIS A CA 1
ATOM 717 C C . HIS A 1 93 ? 7.348 -10.451 -5.342 1.00 94.31 93 HIS A C 1
ATOM 719 O O . HIS A 1 93 ? 7.708 -10.277 -4.177 1.00 94.31 93 HIS A O 1
ATOM 725 N N . HIS A 1 94 ? 7.451 -9.473 -6.257 1.00 95.00 94 HIS A N 1
ATOM 726 C CA . HIS A 1 94 ? 8.053 -8.157 -5.968 1.00 95.00 94 HIS A CA 1
ATOM 727 C C . HIS A 1 94 ? 7.201 -7.309 -5.021 1.00 95.00 94 HIS A C 1
ATOM 729 O O . HIS A 1 94 ? 7.722 -6.420 -4.345 1.00 95.00 94 HIS A O 1
ATOM 735 N N . VAL A 1 95 ? 5.897 -7.582 -4.972 1.00 96.19 95 VAL A N 1
ATOM 736 C CA . VAL A 1 95 ? 4.920 -6.860 -4.151 1.00 96.19 95 VAL A CA 1
ATOM 737 C C . VAL A 1 95 ? 4.375 -7.713 -3.009 1.00 96.19 95 VAL A C 1
ATOM 739 O O . VAL A 1 95 ? 3.332 -7.381 -2.452 1.00 96.19 95 VAL A O 1
ATOM 742 N N . LYS A 1 96 ? 5.077 -8.790 -2.621 1.00 96.19 96 LYS A N 1
ATOM 743 C CA . LYS A 1 96 ? 4.686 -9.651 -1.495 1.00 96.19 96 LYS A CA 1
ATOM 744 C C . LYS A 1 96 ? 4.431 -8.804 -0.232 1.00 96.19 96 LYS A C 1
ATOM 746 O O . LYS A 1 96 ? 5.370 -8.147 0.240 1.00 96.19 96 LYS A O 1
ATOM 751 N N . PRO A 1 97 ? 3.208 -8.813 0.336 1.00 96.94 97 PRO A N 1
ATOM 752 C CA . PRO A 1 97 ? 2.938 -8.190 1.629 1.00 96.94 97 PRO A CA 1
ATOM 753 C C . PRO A 1 97 ? 3.817 -8.784 2.729 1.00 96.94 97 PRO A C 1
ATOM 755 O O . PRO A 1 97 ? 4.112 -9.980 2.734 1.00 96.94 97 PRO A O 1
ATOM 758 N N . ASN A 1 98 ? 4.209 -7.962 3.697 1.00 96.25 98 ASN A N 1
ATOM 759 C CA . ASN A 1 98 ? 4.929 -8.407 4.888 1.00 96.25 98 ASN A CA 1
ATOM 760 C C . ASN A 1 98 ? 4.281 -7.845 6.161 1.00 96.25 98 ASN A C 1
ATOM 762 O O . ASN A 1 98 ? 3.300 -7.105 6.101 1.00 96.25 98 ASN A O 1
ATOM 766 N N . ALA A 1 99 ? 4.838 -8.171 7.331 1.00 96.12 99 ALA A N 1
ATOM 767 C CA . ALA A 1 99 ? 4.305 -7.710 8.615 1.00 96.12 99 ALA A CA 1
ATOM 768 C C . ALA A 1 99 ? 4.138 -6.178 8.688 1.00 96.12 99 ALA A C 1
ATOM 770 O O . ALA A 1 99 ? 3.177 -5.688 9.278 1.00 96.12 99 ALA A O 1
ATOM 771 N N . LEU A 1 100 ? 5.034 -5.406 8.055 1.00 96.12 100 LEU A N 1
ATOM 772 C CA . LEU A 1 100 ? 4.921 -3.946 7.998 1.00 96.12 100 LEU A CA 1
ATOM 773 C C . LEU A 1 100 ? 3.684 -3.500 7.202 1.00 96.12 100 LEU A C 1
ATOM 775 O O . LEU A 1 100 ? 3.029 -2.537 7.607 1.00 96.12 100 LEU A O 1
ATOM 779 N N . THR A 1 101 ? 3.352 -4.198 6.113 1.00 97.44 101 THR A N 1
ATOM 780 C CA . THR A 1 101 ? 2.164 -3.936 5.288 1.00 97.44 101 THR A CA 1
ATOM 781 C C . THR A 1 101 ? 0.892 -4.052 6.129 1.00 97.44 101 THR A C 1
ATOM 783 O O . THR A 1 101 ? 0.150 -3.078 6.265 1.00 97.44 101 THR A O 1
ATOM 786 N N . TYR A 1 102 ? 0.683 -5.205 6.772 1.00 98.31 102 TYR A N 1
ATOM 787 C CA . TYR A 1 102 ? -0.504 -5.472 7.592 1.00 98.31 102 TYR A CA 1
ATOM 788 C C . TYR A 1 102 ? -0.599 -4.529 8.796 1.00 98.31 102 TYR A C 1
ATOM 790 O O . TYR A 1 102 ? -1.640 -3.907 9.019 1.00 98.31 102 TYR A O 1
ATOM 798 N N . ASN A 1 103 ? 0.505 -4.336 9.527 1.00 97.62 103 ASN A N 1
ATOM 799 C CA . ASN A 1 103 ? 0.542 -3.441 10.686 1.00 97.62 103 ASN A CA 1
ATOM 800 C C . ASN A 1 103 ? 0.186 -1.993 10.319 1.00 97.62 103 ASN A C 1
ATOM 802 O O . ASN A 1 103 ? -0.498 -1.311 11.084 1.00 97.62 103 ASN A O 1
ATOM 806 N N . SER A 1 104 ? 0.606 -1.520 9.142 1.00 96.94 104 SER A N 1
ATOM 807 C CA . SER A 1 104 ? 0.269 -0.172 8.665 1.00 96.94 104 SER A CA 1
ATOM 808 C C . SER A 1 104 ? -1.230 -0.016 8.383 1.00 96.94 104 SER A C 1
ATOM 810 O O . SER A 1 104 ? -1.815 1.007 8.743 1.00 96.94 104 SER A O 1
ATOM 812 N N . VAL A 1 105 ? -1.883 -1.034 7.813 1.00 98.44 105 VAL A N 1
ATOM 813 C CA . VAL A 1 105 ? -3.338 -1.025 7.574 1.00 98.44 105 VAL A CA 1
ATOM 814 C C . VAL A 1 105 ? -4.123 -1.124 8.886 1.00 98.44 105 VAL A C 1
ATOM 816 O O . VAL A 1 105 ? -5.075 -0.367 9.087 1.00 98.44 105 VAL A O 1
ATOM 819 N N . ILE A 1 106 ? -3.696 -1.983 9.819 1.00 98.25 106 ILE A N 1
ATOM 820 C CA . ILE A 1 106 ? -4.271 -2.069 11.174 1.00 98.25 106 ILE A CA 1
ATOM 821 C C . ILE A 1 106 ? -4.207 -0.702 11.861 1.00 98.25 106 ILE A C 1
ATOM 823 O O . ILE A 1 106 ? -5.203 -0.221 12.405 1.00 98.25 106 ILE A O 1
ATOM 827 N N . LEU A 1 107 ? -3.053 -0.035 11.783 1.00 95.88 107 LEU A N 1
ATOM 828 C CA . LEU A 1 107 ? -2.859 1.298 12.343 1.00 95.88 107 LEU A CA 1
ATOM 829 C C . LEU A 1 107 ? -3.772 2.343 11.689 1.00 95.88 107 LEU A C 1
ATOM 831 O O . LEU A 1 107 ? -4.311 3.207 12.386 1.00 95.88 107 LEU A O 1
ATOM 835 N N . ALA A 1 108 ? -3.969 2.263 10.370 1.00 97.25 108 ALA A N 1
ATOM 836 C CA . ALA A 1 108 ? -4.889 3.133 9.649 1.00 97.25 108 ALA A CA 1
ATOM 837 C C . ALA A 1 108 ? -6.331 2.958 10.156 1.00 97.25 108 ALA A C 1
ATOM 839 O O . ALA A 1 108 ? -7.002 3.946 10.465 1.00 97.25 108 ALA A O 1
ATOM 840 N N . TRP A 1 109 ? -6.792 1.713 10.325 1.00 98.25 109 TRP A N 1
ATOM 841 C CA . TRP A 1 109 ? -8.114 1.417 10.884 1.00 98.25 109 TRP A CA 1
ATOM 842 C C . TRP A 1 109 ? -8.256 1.868 12.334 1.00 98.25 109 TRP A C 1
ATOM 844 O O . TRP A 1 109 ? -9.253 2.516 12.662 1.00 98.25 109 TRP A O 1
ATOM 854 N N . ALA A 1 110 ? -7.252 1.629 13.178 1.00 96.25 110 ALA A N 1
ATOM 855 C CA . ALA A 1 110 ? -7.239 2.079 14.569 1.00 96.25 110 ALA A CA 1
ATOM 856 C C . ALA A 1 110 ? -7.367 3.610 14.693 1.00 96.25 110 ALA A C 1
ATOM 858 O O . ALA A 1 110 ? -8.006 4.114 15.613 1.00 96.25 110 ALA A O 1
ATOM 859 N N . ARG A 1 111 ? -6.811 4.360 13.733 1.00 93.88 111 ARG A N 1
ATOM 860 C CA . ARG A 1 111 ? -6.867 5.834 13.678 1.00 93.88 111 ARG A CA 1
ATOM 861 C C . ARG A 1 111 ? -8.035 6.391 12.866 1.00 93.88 111 ARG A C 1
ATOM 863 O O . ARG A 1 111 ? -8.193 7.606 12.771 1.00 93.88 111 ARG A O 1
ATOM 870 N N . SER A 1 112 ? -8.856 5.531 12.271 1.00 96.06 112 SER A N 1
ATOM 871 C CA . SER A 1 112 ? -9.883 5.942 11.309 1.00 96.06 112 SER A CA 1
ATOM 872 C C . SER A 1 112 ? -11.066 6.702 11.921 1.00 96.06 112 SER A C 1
ATOM 874 O O . SER A 1 112 ? -11.820 7.348 11.188 1.00 96.06 112 SER A O 1
ATOM 876 N N . GLY A 1 113 ? -11.266 6.575 13.238 1.00 92.69 113 GLY A N 1
ATOM 877 C CA . GLY A 1 113 ? -12.422 7.112 13.960 1.00 92.69 113 GLY A CA 1
ATOM 878 C C . GLY A 1 113 ? -13.746 6.387 13.680 1.00 92.69 113 GLY A C 1
ATOM 879 O O . GLY A 1 113 ? -14.789 6.829 14.155 1.00 92.69 113 GLY A O 1
ATOM 880 N N . THR A 1 114 ? -13.744 5.286 12.914 1.00 94.81 114 THR A N 1
ATOM 881 C CA . THR A 1 114 ? -14.972 4.525 12.637 1.00 94.81 114 THR A CA 1
ATOM 882 C C . THR A 1 114 ? -15.386 3.648 13.817 1.00 94.81 114 THR A C 1
ATOM 884 O O . THR A 1 114 ? -14.550 3.031 14.476 1.00 94.81 114 THR A O 1
ATOM 887 N N . LYS A 1 115 ? -16.699 3.504 14.043 1.00 94.44 115 LYS A N 1
ATOM 888 C CA . LYS A 1 115 ? -17.255 2.636 15.101 1.00 94.44 115 LYS A CA 1
ATOM 889 C C . LYS A 1 115 ? -16.852 1.164 14.941 1.00 94.44 115 LYS A C 1
ATOM 891 O O . LYS A 1 115 ? -16.811 0.423 15.915 1.00 94.44 115 LYS A O 1
ATOM 896 N N . CYS A 1 116 ? -16.535 0.745 13.717 1.00 92.81 116 CYS A N 1
ATOM 897 C CA . CYS A 1 116 ? -16.141 -0.626 13.390 1.00 92.81 116 CYS A CA 1
ATOM 898 C C . CYS A 1 116 ? -14.616 -0.821 13.301 1.00 92.81 116 CYS A C 1
ATOM 900 O O . CYS A 1 116 ? -14.186 -1.827 12.744 1.00 92.81 116 CYS A O 1
ATOM 902 N N . ALA A 1 117 ? -13.805 0.120 13.808 1.00 94.69 117 ALA A N 1
ATOM 903 C CA . ALA A 1 117 ? -12.343 0.075 13.688 1.00 94.69 117 ALA A CA 1
ATOM 904 C C . ALA A 1 117 ? -11.746 -1.245 14.198 1.00 94.69 117 ALA A C 1
ATOM 906 O O . ALA A 1 117 ? -10.908 -1.830 13.524 1.00 94.69 117 ALA A O 1
ATOM 907 N N . HIS A 1 118 ? -12.226 -1.734 15.345 1.00 93.94 118 HIS A N 1
ATOM 908 C CA . HIS A 1 118 ? -11.778 -2.987 15.959 1.00 93.94 118 HIS A CA 1
ATOM 909 C C . HIS A 1 118 ? -12.017 -4.197 15.044 1.00 93.94 118 HIS A C 1
ATOM 911 O O . HIS A 1 118 ? -11.069 -4.911 14.748 1.00 93.94 118 HIS A O 1
ATOM 917 N N . ARG A 1 119 ? -13.233 -4.366 14.500 1.00 97.38 119 ARG A N 1
ATOM 918 C CA . ARG A 1 119 ? -13.549 -5.461 13.560 1.00 97.38 119 ARG A CA 1
ATOM 919 C C . ARG A 1 119 ? -12.695 -5.410 12.297 1.00 97.38 119 ARG A C 1
ATOM 921 O O . ARG A 1 119 ? -12.294 -6.441 11.773 1.00 97.38 119 ARG A O 1
ATOM 928 N N . LYS A 1 120 ? -12.421 -4.203 11.792 1.00 98.06 120 LYS A N 1
ATOM 929 C CA . LYS A 1 120 ? -11.562 -4.022 10.618 1.00 98.06 120 LYS A CA 1
ATOM 930 C C . LYS A 1 120 ? -10.102 -4.361 10.914 1.00 98.06 120 LYS A C 1
ATOM 932 O O . LYS A 1 120 ? -9.487 -5.077 10.137 1.00 98.06 120 LYS A O 1
ATOM 937 N N . ALA A 1 121 ? -9.572 -3.904 12.045 1.00 96.44 121 ALA A N 1
ATOM 938 C CA . ALA A 1 121 ? -8.229 -4.260 12.492 1.00 96.44 121 ALA A CA 1
ATOM 939 C C . ALA A 1 121 ? -8.076 -5.777 12.713 1.00 96.44 121 ALA A C 1
ATOM 941 O O . ALA A 1 121 ? -7.102 -6.360 12.250 1.00 96.44 121 ALA A O 1
ATOM 942 N N . GLU A 1 122 ? -9.055 -6.414 13.356 1.00 97.44 122 GLU A N 1
ATOM 943 C CA . GLU A 1 122 ? -9.093 -7.863 13.593 1.00 97.44 122 GLU A CA 1
ATOM 944 C C . GLU A 1 122 ? -9.138 -8.655 12.280 1.00 97.44 122 GLU A C 1
ATOM 946 O O . GLU A 1 122 ? -8.346 -9.571 12.085 1.00 97.44 122 GLU A O 1
ATOM 951 N N . SER A 1 123 ? -9.976 -8.246 11.323 1.00 97.88 123 SER A N 1
ATOM 952 C CA . SER A 1 123 ? -10.025 -8.873 9.996 1.00 97.88 123 SER A CA 1
ATOM 953 C C . SER A 1 123 ? -8.685 -8.798 9.252 1.00 97.88 123 SER A C 1
ATOM 955 O O . SER A 1 123 ? -8.289 -9.771 8.612 1.00 97.88 123 SER A O 1
ATOM 957 N N . VAL A 1 124 ? -7.964 -7.676 9.349 1.00 98.12 124 VAL A N 1
ATOM 958 C CA . VAL A 1 124 ? -6.627 -7.538 8.744 1.00 98.12 124 VAL A CA 1
ATOM 959 C C . VAL A 1 124 ? -5.592 -8.399 9.475 1.00 98.12 124 VAL A C 1
ATOM 961 O O . VAL A 1 124 ? -4.709 -8.961 8.832 1.00 98.12 124 VAL A O 1
ATOM 964 N N . LEU A 1 125 ? -5.709 -8.545 10.796 1.00 97.06 125 LEU A N 1
ATOM 965 C CA . LEU A 1 125 ? -4.840 -9.427 11.574 1.00 97.06 125 LEU A CA 1
ATOM 966 C C . LEU A 1 125 ? -5.052 -10.906 11.212 1.00 97.06 125 LEU A C 1
ATOM 968 O O . LEU A 1 125 ? -4.074 -11.635 11.086 1.00 97.06 125 LEU A O 1
ATOM 972 N N . HIS A 1 126 ? -6.295 -11.335 10.977 1.00 97.44 126 HIS A N 1
ATOM 973 C CA . HIS A 1 126 ? -6.579 -12.686 10.483 1.00 97.44 126 HIS A CA 1
ATOM 974 C C . HIS A 1 126 ? -5.942 -12.943 9.113 1.00 97.44 126 HIS A C 1
ATOM 976 O O . HIS A 1 126 ? -5.227 -13.925 8.964 1.00 97.44 126 HIS A O 1
ATOM 982 N N . ARG A 1 127 ? -6.066 -12.006 8.161 1.00 96.56 127 ARG A N 1
ATOM 983 C CA . ARG A 1 127 ? -5.378 -12.103 6.854 1.00 96.56 127 ARG A CA 1
ATOM 984 C C . ARG A 1 127 ? -3.860 -12.247 6.999 1.00 96.56 127 ARG A C 1
ATOM 986 O O . ARG A 1 127 ? -3.229 -12.985 6.248 1.00 96.56 127 ARG A O 1
ATOM 993 N N . MET A 1 128 ? -3.265 -11.545 7.967 1.00 96.19 128 MET A N 1
ATOM 994 C CA . MET A 1 128 ? -1.836 -11.670 8.266 1.00 96.19 128 MET A CA 1
ATOM 995 C C . MET A 1 128 ? -1.471 -13.078 8.759 1.00 96.19 128 MET A C 1
ATOM 997 O O . MET A 1 128 ? -0.401 -13.574 8.406 1.00 96.19 128 MET A O 1
ATOM 1001 N N . TRP A 1 129 ? -2.338 -13.710 9.554 1.00 94.69 129 TRP A N 1
ATOM 1002 C CA . TRP A 1 129 ? -2.157 -15.083 10.025 1.00 94.69 129 TRP A CA 1
ATOM 1003 C C . TRP A 1 129 ? -2.282 -16.094 8.881 1.00 94.69 129 TRP A C 1
ATOM 1005 O O . TRP A 1 129 ? -1.376 -16.901 8.696 1.00 94.69 129 TRP A O 1
ATOM 1015 N N . ASP A 1 130 ? -3.312 -15.960 8.041 1.00 93.75 130 ASP A N 1
ATOM 1016 C CA . ASP A 1 130 ? -3.510 -16.812 6.860 1.00 93.75 130 ASP A CA 1
ATOM 1017 C C . ASP A 1 130 ? -2.277 -16.774 5.933 1.00 93.75 130 ASP A C 1
ATOM 1019 O O . ASP A 1 130 ? -1.824 -17.793 5.414 1.00 93.75 130 ASP A O 1
ATOM 1023 N N . MET A 1 131 ? -1.680 -15.587 5.756 1.00 89.94 131 MET A N 1
ATOM 1024 C CA . MET A 1 131 ? -0.460 -15.404 4.963 1.00 89.94 131 MET A CA 1
ATOM 1025 C C . MET A 1 131 ? 0.784 -16.044 5.604 1.00 89.94 131 MET A C 1
ATOM 1027 O O . MET A 1 131 ? 1.706 -16.443 4.889 1.00 89.94 131 MET A O 1
ATOM 1031 N N . TYR A 1 132 ? 0.848 -16.100 6.937 1.00 90.12 132 TYR A N 1
ATOM 1032 C CA . TYR A 1 132 ? 1.929 -16.772 7.658 1.00 90.12 132 TYR A CA 1
ATOM 1033 C C . TYR A 1 132 ? 1.816 -18.290 7.518 1.00 90.12 132 TYR A C 1
ATOM 1035 O O . TYR A 1 132 ? 2.813 -18.934 7.201 1.00 90.12 132 TYR A O 1
ATOM 1043 N N . GLU A 1 133 ? 0.617 -18.846 7.693 1.00 90.69 133 GLU A N 1
ATOM 1044 C CA . GLU A 1 133 ? 0.365 -20.282 7.547 1.00 90.69 133 GLU A CA 1
ATOM 1045 C C . GLU A 1 133 ? 0.670 -20.759 6.123 1.00 90.69 133 GLU A C 1
ATOM 1047 O O . GLU A 1 133 ? 1.494 -21.652 5.954 1.00 90.69 133 GLU A O 1
ATOM 1052 N N . ALA A 1 134 ? 0.145 -20.076 5.101 1.00 86.00 134 ALA A N 1
ATOM 1053 C CA . ALA A 1 134 ? 0.385 -20.419 3.695 1.00 86.00 134 ALA A CA 1
ATOM 1054 C C . ALA A 1 134 ? 1.856 -20.284 3.244 1.00 86.00 134 ALA A C 1
ATOM 1056 O O . ALA A 1 134 ? 2.220 -20.749 2.169 1.00 86.00 134 ALA A O 1
ATOM 1057 N N . GLY A 1 135 ? 2.700 -19.580 4.006 1.00 76.69 135 GLY A N 1
ATOM 1058 C CA . GLY A 1 135 ? 4.136 -19.459 3.735 1.00 76.69 135 GLY A CA 1
ATOM 1059 C C . GLY A 1 135 ? 5.000 -20.510 4.435 1.00 76.69 135 GLY A C 1
ATOM 1060 O O . GLY A 1 135 ? 6.198 -20.565 4.158 1.00 76.69 135 GLY A O 1
ATOM 1061 N N . ASN A 1 136 ? 4.415 -21.282 5.353 1.00 61.53 136 ASN A N 1
ATOM 1062 C CA . ASN A 1 136 ? 5.072 -22.366 6.084 1.00 61.53 136 ASN A CA 1
ATOM 1063 C C . ASN A 1 136 ? 4.689 -23.759 5.549 1.00 61.53 136 ASN A C 1
ATOM 1065 O O . ASN A 1 136 ? 5.164 -24.757 6.092 1.00 61.53 136 ASN A O 1
ATOM 1069 N N . GLU A 1 137 ? 3.836 -23.813 4.524 1.00 48.88 137 GLU A N 1
ATOM 1070 C CA . GLU A 1 137 ? 3.532 -24.997 3.708 1.00 48.88 137 GLU A CA 1
ATOM 1071 C C . GLU A 1 137 ? 4.489 -25.090 2.511 1.00 48.88 137 GLU A C 1
ATOM 1073 O O . GLU A 1 137 ? 4.965 -26.216 2.236 1.00 48.88 137 GLU A O 1
#

pLDDT: mean 90.56, std 10.75, range [42.91, 98.44]

Foldseek 3Di:
DDDPVPDDFLVNLLVQLLVLLVVLAACSLVVLVVSLVVLVVVCVVVPVRSHDAQSSLLSSLSSLLRNLQAPVSLVSLVVSVVVLVVVVVVPPPRSNDDPSSLVSSLSSLVSRPDPCSVVRSVVSVVVNVVSVVVVVD